Protein AF-A0A349B9M1-F1 (afdb_monomer_lite)

Radius of gyration: 18.36 Å; chains: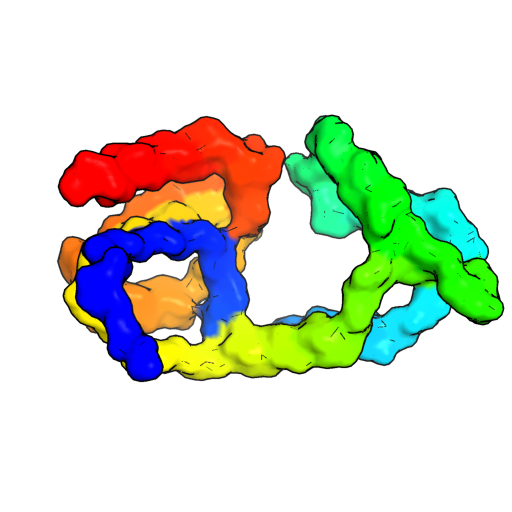 1; bounding box: 39×35×53 Å

Foldseek 3Di:
DDDCVVDQEAEAQLDLALDDLVVLVVVLVVLVVPPAAQDPVVVVVVVCVVCVLLSPFPCVVVQCVVQFDQDPVRGTDGNDDSVVSSVVSVGRNDDDDQDDAHQYEYEFEPPVAGSCDPVNVVVCCVRHPVSYHYHYQYQAHSVRCSRPVPSRVVVVVVRPPD

Secondary structure (DSSP, 8-state):
---GGG---EEEES---S--HHHHHHHHHHHHT---BSSHHHHHHHHHHH-TTTTT-TTHHHHHHHHEEE-TTS-EEESS-HHHHHHHHHHHTSPPP---SS-EEEEE--TTT----HHHHHHHHHHHGGGEEEEE-TT--SSHHHH-HHHHHHHHHHHHT-

Sequence (162 aa):
ALAPERVGRLVLLDPATLLDPADAETGALGYARDPGWATEDEARAEIATWFPNEGAQPDLAPEIDRNLVQDDDGRWRMGFSPVVVVAAYSEVCRPLPALPKRDVLLVQADPAETTVNPALRSALEQAFGSRLRREVVAGATHVLFRTELEGTARPMRPFLTV

pLDDT: mean 90.18, std 8.68, range [54.0, 98.25]

Structure (mmCIF, N/CA/C/O backbone):
data_AF-A0A349B9M1-F1
#
_entry.id   AF-A0A349B9M1-F1
#
loop_
_atom_site.group_PDB
_atom_site.id
_atom_site.type_symbol
_atom_site.label_atom_id
_atom_site.label_alt_id
_atom_site.label_comp_id
_atom_site.label_asym_id
_atom_site.label_entity_id
_atom_site.label_seq_id
_atom_site.pdbx_PDB_ins_code
_atom_site.Cartn_x
_atom_site.Cartn_y
_atom_site.Cartn_z
_atom_site.occupancy
_atom_site.B_iso_or_equiv
_atom_site.auth_seq_id
_atom_site.auth_comp_id
_atom_site.auth_asym_id
_atom_site.auth_atom_id
_atom_site.pdbx_PDB_m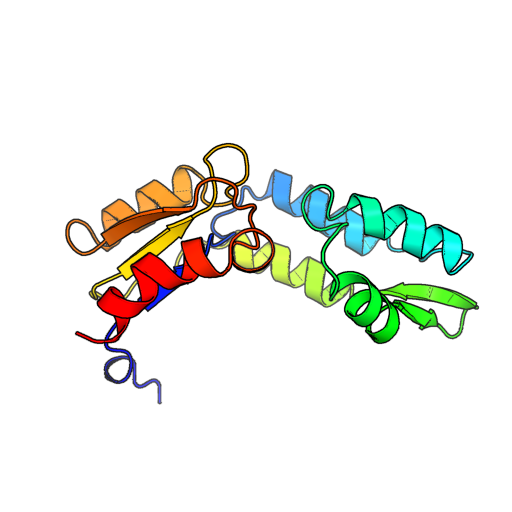odel_num
ATOM 1 N N . ALA A 1 1 ? -16.841 -22.700 4.908 1.00 54.00 1 ALA A N 1
ATOM 2 C CA . ALA A 1 1 ? -17.529 -21.717 5.772 1.00 54.00 1 ALA A CA 1
ATOM 3 C C . ALA A 1 1 ? -16.513 -20.679 6.230 1.00 54.00 1 ALA A C 1
ATOM 5 O O . ALA A 1 1 ? -15.370 -21.057 6.468 1.00 54.00 1 ALA A O 1
ATOM 6 N N . LEU A 1 2 ? -16.895 -19.403 6.314 1.00 81.19 2 LEU A N 1
ATOM 7 C CA . LEU A 1 2 ? -16.044 -18.363 6.904 1.00 81.19 2 LEU A CA 1
ATOM 8 C C . LEU A 1 2 ? -16.111 -18.471 8.439 1.00 81.19 2 LEU A C 1
ATOM 10 O O . LEU A 1 2 ? -17.188 -18.720 8.971 1.00 81.19 2 LEU A O 1
ATOM 14 N N . ALA A 1 3 ? -14.972 -18.306 9.119 1.00 84.88 3 ALA A N 1
ATOM 15 C CA . ALA A 1 3 ? -14.810 -18.442 10.576 1.00 84.88 3 ALA A CA 1
ATOM 16 C C . ALA A 1 3 ? -14.177 -17.163 11.179 1.00 84.88 3 ALA A C 1
ATOM 18 O O . ALA A 1 3 ? -13.018 -17.183 11.614 1.00 84.88 3 ALA A O 1
ATOM 19 N N . PRO A 1 4 ? -14.868 -16.005 11.101 1.00 80.12 4 PRO A N 1
ATOM 20 C CA . PRO A 1 4 ? -14.321 -14.696 11.474 1.00 80.12 4 PRO A CA 1
ATOM 21 C C . PRO A 1 4 ? -13.912 -14.578 12.949 1.00 80.12 4 PRO A C 1
ATOM 23 O O . PRO A 1 4 ? -13.091 -13.726 13.278 1.00 80.12 4 PRO A O 1
ATOM 26 N N . GLU A 1 5 ? -14.455 -15.425 13.821 1.00 84.50 5 GLU A N 1
ATOM 27 C CA . GLU A 1 5 ? -14.138 -15.522 15.248 1.00 84.50 5 GLU A CA 1
ATOM 28 C C . GLU A 1 5 ? -12.710 -16.005 15.529 1.00 84.50 5 GLU A C 1
ATOM 30 O O . GLU A 1 5 ? -12.198 -15.807 16.627 1.00 84.50 5 GLU A O 1
ATOM 35 N N . ARG A 1 6 ? -12.033 -16.594 14.534 1.00 87.94 6 ARG A N 1
ATOM 36 C CA . ARG A 1 6 ? -10.623 -17.001 14.648 1.00 87.94 6 ARG A CA 1
ATOM 37 C C . ARG A 1 6 ? -9.652 -15.821 14.599 1.00 87.94 6 ARG A C 1
ATOM 39 O O . ARG A 1 6 ? -8.480 -15.987 14.922 1.00 87.94 6 ARG A O 1
ATOM 46 N N . VAL A 1 7 ? -10.116 -14.644 14.178 1.00 88.44 7 VAL A N 1
ATOM 47 C CA . VAL A 1 7 ? -9.310 -13.422 14.108 1.00 88.44 7 VAL A CA 1
ATOM 48 C C . VAL A 1 7 ? -9.619 -12.560 15.327 1.00 88.44 7 VAL A C 1
ATOM 50 O O . VAL A 1 7 ? -10.629 -11.857 15.354 1.00 88.44 7 VAL A O 1
ATOM 53 N N . GLY A 1 8 ? -8.740 -12.607 16.330 1.00 86.94 8 GLY A N 1
ATOM 54 C CA . GLY A 1 8 ? -8.906 -11.835 17.565 1.00 86.94 8 GLY A CA 1
ATOM 55 C C . GLY A 1 8 ? -8.642 -10.336 17.395 1.00 86.94 8 GLY A C 1
ATOM 56 O O . GLY A 1 8 ? -9.316 -9.517 18.012 1.00 86.94 8 GLY A O 1
ATOM 57 N N . ARG A 1 9 ? -7.678 -9.968 16.541 1.00 90.88 9 ARG A N 1
ATOM 58 C CA . ARG A 1 9 ? -7.225 -8.584 16.337 1.00 90.88 9 ARG A CA 1
ATOM 59 C C . ARG A 1 9 ? -6.807 -8.357 14.890 1.00 90.88 9 ARG A C 1
ATOM 61 O O . ARG A 1 9 ? -6.429 -9.304 14.203 1.00 90.88 9 ARG A O 1
ATOM 68 N N . LEU A 1 10 ? -6.874 -7.109 14.435 1.00 92.69 10 LEU A N 1
ATOM 69 C CA . LEU A 1 10 ? -6.518 -6.726 13.070 1.00 92.69 10 LEU A CA 1
ATOM 70 C C . LEU A 1 10 ? -5.567 -5.530 13.079 1.00 92.69 10 LEU A C 1
ATOM 72 O O . LEU A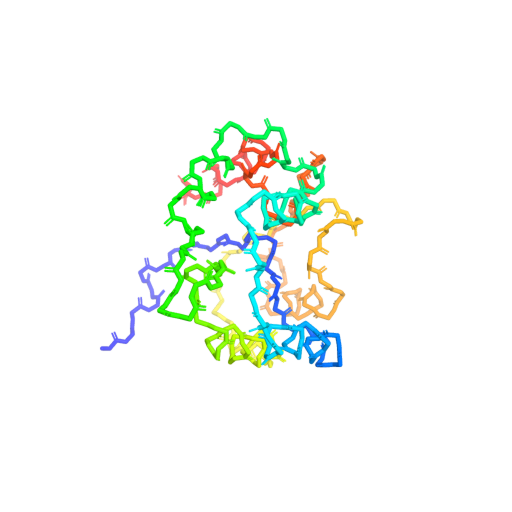 1 10 ? -5.834 -4.529 13.740 1.00 92.69 10 LEU A O 1
ATOM 76 N N . VAL A 1 11 ? -4.488 -5.632 12.310 1.00 96.12 11 VAL A N 1
ATOM 77 C CA . VAL A 1 11 ? -3.618 -4.500 11.990 1.00 96.12 11 VAL A CA 1
ATOM 78 C C . VAL A 1 11 ? -3.818 -4.155 10.520 1.00 96.12 11 VAL A C 1
ATOM 80 O O . VAL A 1 11 ? -3.763 -5.041 9.671 1.00 96.12 11 VAL A O 1
ATOM 83 N N . LEU A 1 12 ? -4.055 -2.881 10.231 1.00 95.94 12 LEU A N 1
ATOM 84 C CA . LEU A 1 12 ? -4.060 -2.319 8.887 1.00 95.94 12 LEU A CA 1
ATOM 85 C C . LEU A 1 12 ? -2.750 -1.553 8.695 1.00 95.94 12 LEU A C 1
ATOM 87 O O . LEU A 1 12 ? -2.453 -0.668 9.495 1.00 95.94 12 LEU A O 1
ATOM 91 N N . LEU A 1 13 ? -1.977 -1.912 7.671 1.00 97.06 13 LEU A N 1
ATOM 92 C CA . LEU A 1 13 ? -0.703 -1.275 7.338 1.00 97.06 13 LEU A CA 1
ATOM 93 C C . LEU A 1 13 ? -0.906 -0.397 6.112 1.00 97.06 13 LEU A C 1
ATOM 95 O O . LEU A 1 13 ? -1.093 -0.931 5.024 1.00 97.06 13 LEU A O 1
ATOM 99 N N . ASP A 1 14 ? -0.953 0.912 6.343 1.00 96.94 14 ASP A N 1
ATOM 100 C CA . ASP A 1 14 ? -1.152 1.974 5.355 1.00 96.94 14 ASP A CA 1
ATOM 101 C C . ASP A 1 14 ? -2.063 1.563 4.182 1.00 96.94 14 ASP A C 1
ATOM 103 O O . ASP A 1 14 ? -1.626 1.546 3.039 1.00 96.94 14 ASP A O 1
ATOM 107 N N . PRO A 1 15 ? -3.308 1.119 4.437 1.00 95.75 15 PRO A N 1
ATOM 108 C CA . PRO A 1 15 ? -4.134 0.516 3.398 1.00 95.75 15 PRO A CA 1
ATOM 109 C C . PRO A 1 15 ? -4.511 1.517 2.297 1.00 95.75 15 PRO A C 1
ATOM 111 O O . PRO A 1 15 ? -5.240 2.477 2.552 1.00 95.75 15 PRO A O 1
ATOM 114 N N . ALA A 1 16 ? -4.130 1.209 1.057 1.00 94.44 16 ALA A N 1
ATOM 115 C CA . ALA A 1 16 ? -4.565 1.917 -0.145 1.00 94.44 16 ALA A CA 1
ATOM 116 C C . ALA A 1 16 ? -5.931 1.385 -0.622 1.00 94.44 16 ALA A C 1
ATOM 118 O O . ALA A 1 16 ? -6.013 0.607 -1.566 1.00 94.44 16 ALA A O 1
ATOM 119 N N . THR A 1 17 ? -7.013 1.749 0.070 1.00 95.25 17 THR A N 1
ATOM 120 C CA . THR A 1 17 ? -8.400 1.382 -0.289 1.00 95.25 17 THR A CA 1
ATOM 121 C C . THR A 1 17 ? -9.318 2.597 -0.180 1.00 95.25 17 THR A C 1
ATOM 123 O O . THR A 1 17 ? -8.954 3.589 0.447 1.00 95.25 17 THR A O 1
ATOM 126 N N . LEU A 1 18 ? -10.523 2.521 -0.757 1.00 95.69 18 LEU A N 1
ATOM 127 C CA . LEU A 1 18 ? -11.388 3.688 -0.969 1.00 95.69 18 LEU A CA 1
ATOM 128 C C . LEU A 1 18 ? -10.653 4.799 -1.733 1.00 95.69 18 LEU A C 1
ATOM 130 O O . LEU A 1 18 ? -10.797 5.979 -1.411 1.00 95.69 18 LEU A O 1
ATOM 134 N N . LEU A 1 19 ? -9.819 4.421 -2.704 1.00 94.88 19 LEU A N 1
ATOM 135 C CA . LEU A 1 19 ? -9.133 5.388 -3.555 1.00 94.88 19 LEU A CA 1
ATOM 136 C C . LEU A 1 19 ? -10.138 6.110 -4.455 1.00 94.88 19 LEU A C 1
ATOM 138 O O . LEU A 1 19 ? -11.158 5.529 -4.839 1.00 94.88 19 LEU A O 1
ATOM 142 N N . ASP A 1 20 ? -9.832 7.360 -4.801 1.00 93.75 20 ASP A N 1
ATOM 143 C CA . ASP A 1 20 ? -10.618 8.094 -5.785 1.00 93.75 20 ASP A CA 1
ATOM 144 C C . ASP A 1 20 ? -10.577 7.349 -7.135 1.00 93.75 20 ASP A C 1
ATOM 146 O O . ASP A 1 20 ? -9.486 7.018 -7.615 1.00 93.75 20 ASP A O 1
ATOM 150 N N . PRO A 1 21 ? -11.734 7.033 -7.746 1.00 94.50 21 PRO A N 1
ATOM 151 C CA . PRO A 1 21 ? -11.761 6.283 -8.996 1.00 94.50 21 PRO A CA 1
ATOM 152 C C . PRO A 1 21 ? -11.029 6.958 -10.161 1.00 94.50 21 PRO A C 1
ATOM 154 O O . PRO A 1 21 ? -10.496 6.241 -11.004 1.00 94.50 21 PRO A O 1
ATOM 157 N N . ALA A 1 22 ? -10.980 8.293 -10.227 1.00 93.06 22 ALA A N 1
ATOM 158 C CA . ALA A 1 22 ? -10.292 9.002 -11.307 1.00 93.06 22 ALA A CA 1
ATOM 159 C C . ALA A 1 22 ? -8.763 8.928 -11.147 1.00 93.06 22 ALA A C 1
ATOM 161 O O . ALA A 1 22 ? -8.035 8.710 -12.123 1.00 93.06 22 ALA A O 1
ATOM 162 N N . ASP A 1 23 ? -8.272 9.024 -9.910 1.00 91.25 23 ASP A N 1
ATOM 163 C CA . ASP A 1 23 ? -6.850 8.820 -9.610 1.00 91.25 23 ASP A CA 1
ATOM 164 C C . ASP A 1 23 ? -6.435 7.364 -9.891 1.00 91.25 23 ASP A C 1
ATOM 166 O O . ASP A 1 23 ? -5.409 7.099 -10.524 1.00 91.25 23 ASP A O 1
ATOM 170 N N . ALA A 1 24 ? -7.270 6.403 -9.486 1.00 93.69 24 ALA A N 1
ATOM 171 C CA . ALA A 1 24 ? -7.044 4.982 -9.736 1.00 93.69 24 ALA A CA 1
ATOM 172 C C . ALA A 1 24 ? -7.087 4.618 -11.228 1.00 93.69 24 ALA A C 1
ATOM 174 O O . ALA A 1 24 ? -6.278 3.805 -11.679 1.00 93.69 24 ALA A O 1
ATOM 175 N N . GLU A 1 25 ? -7.985 5.225 -12.010 1.00 95.12 25 GLU A N 1
ATOM 176 C CA . GLU A 1 25 ? -8.040 5.048 -13.465 1.00 95.12 25 GLU A CA 1
ATOM 177 C C . GLU A 1 25 ? -6.729 5.485 -14.122 1.00 95.12 25 GLU A C 1
ATOM 179 O O . GLU A 1 25 ? -6.197 4.769 -14.972 1.00 95.12 25 GLU A O 1
ATOM 184 N N . THR A 1 26 ? -6.166 6.617 -13.691 1.00 92.19 26 THR A N 1
ATOM 185 C CA . THR A 1 26 ? -4.882 7.109 -14.208 1.00 92.19 26 THR A CA 1
ATOM 186 C C . THR A 1 26 ? -3.768 6.081 -13.992 1.00 92.19 26 THR A C 1
ATOM 188 O O . THR A 1 26 ? -3.031 5.768 -14.931 1.00 92.19 26 THR A O 1
ATOM 191 N N . GLY A 1 27 ? -3.686 5.497 -12.791 1.00 89.31 27 GLY A N 1
ATOM 192 C CA . GLY A 1 27 ? -2.745 4.416 -12.487 1.00 89.31 27 GLY A CA 1
ATOM 193 C C . GLY A 1 27 ? -2.991 3.168 -13.340 1.00 89.31 27 GLY A C 1
ATOM 194 O O . GLY A 1 27 ? -2.076 2.674 -14.000 1.00 89.31 27 GLY A O 1
ATOM 195 N N . ALA A 1 28 ? -4.239 2.698 -13.403 1.00 93.44 28 ALA A N 1
ATOM 196 C CA . ALA A 1 28 ? -4.621 1.516 -14.172 1.00 93.44 28 ALA A CA 1
ATOM 197 C C . ALA A 1 28 ? -4.281 1.649 -15.667 1.00 93.44 28 ALA A C 1
ATOM 199 O O . ALA A 1 28 ? -3.710 0.733 -16.259 1.00 93.44 28 ALA A O 1
ATOM 200 N N . LEU A 1 29 ? -4.586 2.795 -16.280 1.00 92.19 29 LEU A N 1
ATOM 201 C CA . LEU A 1 29 ? -4.292 3.052 -17.691 1.00 92.19 29 LEU A CA 1
ATOM 202 C C . LEU A 1 29 ? -2.790 3.147 -17.978 1.00 92.19 29 LEU A C 1
ATOM 204 O O . LEU A 1 29 ? -2.378 2.834 -19.096 1.00 92.19 29 LEU A O 1
ATOM 208 N N . GLY A 1 30 ? -1.977 3.544 -16.994 1.00 88.31 30 GLY A N 1
ATOM 209 C CA . GLY A 1 30 ? -0.519 3.478 -17.084 1.00 88.31 30 GLY A CA 1
ATOM 210 C C . GLY A 1 30 ? -0.041 2.046 -17.321 1.00 88.31 30 GLY A C 1
ATOM 211 O O . GLY A 1 30 ? 0.625 1.776 -18.318 1.00 88.31 30 GLY A O 1
ATOM 212 N N . TYR A 1 31 ? -0.484 1.111 -16.476 1.00 88.12 31 TYR A N 1
ATOM 213 C CA . TYR A 1 31 ? -0.153 -0.311 -16.618 1.00 88.12 31 TYR A CA 1
ATOM 214 C C . TYR A 1 31 ? -0.802 -0.960 -17.848 1.00 88.12 31 TYR A C 1
ATOM 216 O O . TYR A 1 31 ? -0.208 -1.834 -18.466 1.00 88.12 31 TYR A O 1
ATOM 224 N N . ALA A 1 32 ? -1.998 -0.531 -18.260 1.00 88.38 32 ALA A N 1
ATOM 225 C CA . ALA A 1 32 ? -2.679 -1.106 -19.424 1.00 88.38 32 ALA A CA 1
ATOM 226 C C . ALA A 1 32 ? -1.942 -0.867 -20.756 1.00 88.38 32 ALA A C 1
ATOM 228 O O . ALA A 1 32 ? -2.131 -1.627 -21.704 1.00 88.38 32 ALA A O 1
ATOM 229 N N . ARG A 1 33 ? -1.135 0.198 -20.851 1.00 83.94 33 ARG A N 1
ATOM 230 C CA . ARG A 1 33 ? -0.374 0.535 -22.065 1.00 83.94 33 ARG A CA 1
ATOM 231 C C . ARG A 1 33 ? 0.906 -0.290 -22.232 1.00 83.94 33 ARG A C 1
ATOM 233 O O . ARG A 1 33 ? 1.428 -0.291 -23.343 1.00 83.94 33 ARG A O 1
ATOM 240 N N . ASP A 1 34 ? 1.393 -0.917 -21.156 1.00 76.06 34 ASP A N 1
ATOM 241 C CA . ASP A 1 34 ? 2.761 -1.420 -20.937 1.00 76.06 34 ASP A CA 1
ATOM 242 C C . ASP A 1 34 ? 3.474 -1.963 -22.198 1.00 76.06 34 ASP A C 1
ATOM 244 O O . ASP A 1 34 ? 3.325 -3.135 -22.564 1.00 76.06 34 ASP A O 1
ATOM 248 N N . PRO A 1 35 ? 4.280 -1.124 -22.878 1.00 78.50 35 PRO A N 1
ATOM 249 C CA . PRO A 1 35 ? 5.025 -1.549 -24.052 1.00 78.50 35 PRO A CA 1
ATOM 250 C C . PRO A 1 35 ? 6.308 -2.322 -23.697 1.00 78.50 35 PRO A C 1
ATOM 252 O O . PRO A 1 35 ? 6.989 -2.779 -24.624 1.00 78.50 35 PRO A O 1
ATOM 255 N N . GLY A 1 36 ? 6.657 -2.444 -22.409 1.00 91.06 36 GLY A N 1
ATOM 256 C CA . GLY A 1 36 ? 7.966 -2.879 -21.929 1.00 91.06 36 GLY A CA 1
ATOM 257 C C . GLY A 1 36 ? 9.116 -1.940 -22.319 1.00 91.06 36 GLY A C 1
ATOM 258 O O . GLY A 1 36 ? 8.970 -1.042 -23.159 1.00 91.06 36 GLY A O 1
ATOM 259 N N . TRP A 1 37 ? 10.288 -2.192 -21.743 1.00 95.75 37 TRP A N 1
ATOM 260 C CA . TRP A 1 37 ? 11.533 -1.476 -22.038 1.00 95.75 37 TRP A CA 1
ATOM 261 C C . TRP A 1 37 ? 12.344 -2.165 -23.135 1.00 95.75 37 TRP A C 1
ATOM 263 O O . TRP A 1 37 ? 12.227 -3.375 -23.358 1.00 95.75 37 TRP A O 1
ATOM 273 N N . ALA A 1 38 ? 13.175 -1.399 -23.846 1.00 96.50 38 ALA A N 1
ATOM 274 C CA . ALA A 1 38 ? 14.027 -1.946 -24.899 1.00 96.50 38 ALA A CA 1
ATOM 275 C C . ALA A 1 38 ? 15.265 -2.652 -24.333 1.00 96.50 38 ALA A C 1
ATOM 277 O O . ALA A 1 38 ? 15.740 -3.623 -24.923 1.00 96.50 38 ALA A O 1
ATOM 278 N N . THR A 1 39 ? 15.785 -2.177 -23.200 1.00 96.31 39 THR A N 1
ATOM 279 C CA . THR A 1 39 ? 16.955 -2.755 -22.534 1.00 96.31 39 THR A CA 1
ATOM 280 C C . THR A 1 39 ? 16.718 -2.929 -21.039 1.00 96.31 39 THR A C 1
ATOM 282 O O . THR A 1 39 ? 15.888 -2.252 -20.434 1.00 96.31 39 THR A O 1
ATOM 285 N N . GLU A 1 40 ? 17.483 -3.836 -20.437 1.00 95.50 40 GLU A N 1
ATOM 286 C CA . GLU A 1 40 ? 17.465 -4.061 -18.993 1.00 95.50 40 GLU A CA 1
ATOM 287 C C . GLU A 1 40 ? 17.906 -2.810 -18.222 1.00 95.50 40 GLU A C 1
ATOM 289 O O . GLU A 1 40 ? 17.292 -2.446 -17.223 1.00 95.50 40 GLU A O 1
ATOM 294 N N . ASP A 1 41 ? 18.936 -2.116 -18.715 1.00 94.69 41 ASP A N 1
ATOM 295 C CA . ASP A 1 41 ? 19.454 -0.891 -18.099 1.00 94.69 41 ASP A CA 1
ATOM 296 C C . ASP A 1 41 ? 18.403 0.228 -18.071 1.00 94.69 41 ASP A C 1
ATOM 298 O O . ASP A 1 41 ? 18.288 0.937 -17.072 1.00 94.69 41 ASP A O 1
ATOM 302 N N . GLU A 1 42 ? 17.617 0.371 -19.146 1.00 94.81 42 GLU A N 1
ATOM 303 C CA . GLU A 1 42 ? 16.506 1.327 -19.219 1.00 94.81 42 GLU A CA 1
ATOM 304 C C . GLU A 1 42 ? 15.442 0.998 -18.166 1.00 94.81 42 GLU A C 1
ATOM 306 O O . GLU A 1 42 ? 15.066 1.869 -17.379 1.00 94.81 42 GLU A O 1
ATOM 311 N N . ALA A 1 43 ? 15.030 -0.273 -18.092 1.00 93.12 43 ALA A N 1
ATOM 312 C CA . ALA A 1 43 ? 14.069 -0.737 -17.098 1.00 93.12 43 ALA A CA 1
ATOM 313 C C . ALA A 1 43 ? 14.559 -0.474 -15.670 1.00 93.12 43 ALA A C 1
ATOM 315 O O . ALA A 1 43 ? 13.838 0.091 -14.851 1.00 93.12 43 ALA A O 1
ATOM 316 N N . ARG A 1 44 ? 15.808 -0.837 -15.361 1.00 90.50 44 ARG A N 1
ATOM 317 C CA . ARG A 1 44 ? 16.398 -0.649 -14.028 1.00 90.50 44 ARG A CA 1
ATOM 318 C C . ARG A 1 44 ? 16.497 0.822 -13.643 1.00 90.50 44 ARG A C 1
ATOM 320 O O . ARG A 1 44 ? 16.213 1.160 -12.495 1.00 90.50 44 ARG A O 1
ATOM 327 N N . ALA A 1 45 ? 16.881 1.686 -14.582 1.00 88.38 45 ALA A N 1
ATOM 328 C CA . ALA A 1 45 ? 16.948 3.122 -14.345 1.00 88.38 45 ALA A CA 1
ATOM 329 C C . ALA A 1 45 ? 15.564 3.704 -14.023 1.00 88.38 45 ALA A C 1
ATOM 331 O O . ALA A 1 45 ? 15.448 4.493 -13.087 1.00 88.38 45 ALA A O 1
ATOM 332 N N . GLU A 1 46 ? 14.517 3.291 -14.745 1.00 88.62 46 GLU A N 1
ATOM 333 C CA . GLU A 1 46 ? 13.149 3.742 -14.480 1.00 88.62 46 GLU A CA 1
ATOM 334 C C . GLU A 1 46 ? 12.597 3.182 -13.162 1.00 88.62 46 GLU A C 1
ATOM 336 O O . GLU A 1 46 ? 12.108 3.953 -12.336 1.00 88.62 46 GLU A O 1
ATOM 341 N N . ILE A 1 47 ? 12.731 1.877 -12.910 1.00 86.62 47 ILE A N 1
ATOM 342 C CA . ILE A 1 47 ? 12.225 1.230 -11.687 1.00 86.62 47 ILE A CA 1
ATOM 343 C C . ILE A 1 47 ? 12.872 1.836 -10.436 1.00 86.62 47 ILE A C 1
ATOM 345 O O . ILE A 1 47 ? 12.200 2.027 -9.423 1.00 86.62 47 ILE A O 1
ATOM 349 N N . ALA A 1 48 ? 14.154 2.213 -10.497 1.00 80.69 48 ALA A N 1
ATOM 350 C CA . ALA A 1 48 ? 14.819 2.899 -9.390 1.00 80.69 48 ALA A CA 1
ATOM 351 C C . ALA A 1 48 ? 14.120 4.216 -8.988 1.00 80.69 48 ALA A C 1
ATOM 353 O O . ALA A 1 48 ? 14.218 4.631 -7.834 1.00 80.69 48 ALA A O 1
ATOM 354 N N . THR A 1 49 ? 13.385 4.860 -9.903 1.00 81.44 49 THR A N 1
ATOM 355 C CA . THR A 1 49 ? 12.613 6.081 -9.610 1.00 81.44 49 THR A CA 1
ATOM 356 C C . THR A 1 49 ? 11.270 5.814 -8.940 1.00 81.44 49 THR A C 1
ATOM 358 O O . THR A 1 49 ? 10.741 6.715 -8.293 1.00 81.44 49 THR A O 1
ATOM 361 N N . TRP A 1 50 ? 10.720 4.599 -9.052 1.00 78.62 50 TRP A N 1
ATOM 362 C CA . TRP A 1 50 ? 9.441 4.234 -8.427 1.00 78.62 50 TRP A CA 1
ATOM 363 C C . TRP A 1 50 ? 9.541 4.192 -6.902 1.00 78.62 50 TRP A C 1
ATOM 365 O O . TRP A 1 50 ? 8.546 4.359 -6.201 1.00 78.62 50 TRP A O 1
ATOM 375 N N . PHE A 1 51 ? 10.760 4.014 -6.396 1.00 71.31 51 PHE A N 1
ATOM 376 C CA . PHE A 1 51 ? 11.062 3.870 -4.983 1.00 71.31 51 PHE A CA 1
ATOM 377 C C . PHE A 1 51 ? 12.041 4.959 -4.522 1.00 71.31 51 PHE A C 1
ATOM 379 O O . PHE A 1 51 ? 13.129 4.641 -4.043 1.00 71.31 51 PHE A O 1
ATOM 386 N N . PRO A 1 52 ? 11.707 6.257 -4.637 1.00 59.25 52 PRO A N 1
ATOM 387 C CA . PRO A 1 52 ? 12.674 7.337 -4.419 1.00 59.25 52 PRO A CA 1
ATOM 388 C C . PRO A 1 52 ? 13.252 7.343 -2.993 1.00 59.25 52 PRO A C 1
ATOM 390 O O . PRO A 1 52 ? 14.399 7.733 -2.791 1.00 59.25 52 PRO A O 1
ATOM 393 N N . ASN A 1 53 ? 12.484 6.837 -2.022 1.00 63.12 53 ASN A N 1
ATOM 394 C CA . ASN A 1 53 ? 12.875 6.712 -0.617 1.00 63.12 53 ASN A CA 1
ATOM 395 C C . ASN A 1 53 ? 13.277 5.272 -0.219 1.00 63.12 53 ASN A C 1
ATOM 397 O O . ASN A 1 53 ? 13.754 5.059 0.893 1.00 63.12 53 ASN A O 1
ATOM 401 N N . GLU A 1 54 ? 13.112 4.286 -1.113 1.00 60.88 54 GLU A N 1
ATOM 402 C CA . GLU A 1 54 ? 13.489 2.874 -0.891 1.00 60.88 54 GLU A CA 1
ATOM 403 C C . GLU A 1 54 ? 14.659 2.421 -1.789 1.00 60.88 54 GLU A C 1
ATOM 405 O O . GLU A 1 54 ? 15.183 1.326 -1.616 1.00 60.88 54 GLU A O 1
ATOM 410 N N . GLY A 1 55 ? 15.131 3.267 -2.710 1.00 54.06 55 GLY A N 1
ATOM 411 C CA . GLY A 1 55 ? 16.176 2.951 -3.694 1.00 54.06 55 GLY A CA 1
ATOM 412 C C . GLY A 1 55 ? 17.555 2.616 -3.110 1.00 54.06 55 GLY A C 1
ATOM 413 O O . GLY A 1 55 ? 18.425 2.131 -3.828 1.00 54.06 55 GLY A O 1
ATOM 414 N N . ALA A 1 56 ? 17.759 2.848 -1.810 1.00 56.72 56 ALA A N 1
ATOM 415 C CA . ALA A 1 56 ? 18.959 2.450 -1.073 1.00 56.72 56 ALA A CA 1
ATOM 416 C C . ALA A 1 56 ? 18.806 1.106 -0.332 1.00 56.72 56 ALA A C 1
ATOM 418 O O . ALA A 1 56 ? 19.744 0.675 0.344 1.00 56.72 56 ALA A O 1
ATOM 419 N N . GLN A 1 57 ? 17.641 0.455 -0.417 1.00 65.69 57 GLN A N 1
ATOM 420 C CA . GLN A 1 57 ? 17.391 -0.791 0.296 1.00 65.69 57 GLN A CA 1
ATOM 421 C C . GLN A 1 57 ? 18.117 -1.966 -0.381 1.00 65.69 57 GLN A C 1
ATOM 423 O O . GLN A 1 57 ? 18.038 -2.135 -1.602 1.00 65.69 57 GLN A O 1
ATOM 428 N N . PRO A 1 58 ? 18.832 -2.805 0.391 1.00 67.81 58 PRO A N 1
ATOM 429 C CA . PRO A 1 58 ? 19.667 -3.873 -0.158 1.00 67.81 58 PRO A CA 1
ATOM 430 C C . PRO A 1 58 ? 18.866 -5.006 -0.820 1.00 67.81 58 PRO A C 1
ATOM 432 O O . PRO A 1 58 ? 19.449 -5.838 -1.512 1.00 67.81 58 PRO A O 1
ATOM 435 N N . ASP A 1 59 ? 17.551 -5.069 -0.607 1.00 77.62 59 ASP A N 1
ATOM 436 C CA . ASP A 1 59 ? 16.651 -6.081 -1.162 1.00 77.62 59 ASP A CA 1
ATOM 437 C C . ASP A 1 59 ? 16.002 -5.669 -2.495 1.00 77.62 59 ASP A C 1
ATOM 439 O O . ASP A 1 59 ? 15.515 -6.550 -3.205 1.00 77.62 59 ASP A O 1
ATOM 443 N N . LEU A 1 60 ? 16.055 -4.385 -2.880 1.00 79.31 60 LEU A N 1
ATOM 444 C CA . LEU A 1 60 ? 15.453 -3.900 -4.126 1.00 79.31 60 LEU A CA 1
ATOM 445 C C . LEU A 1 60 ? 16.119 -4.515 -5.362 1.00 79.31 60 LEU A C 1
ATOM 447 O O . LEU A 1 60 ? 15.428 -4.983 -6.260 1.00 79.31 60 LEU A O 1
ATOM 451 N N . ALA A 1 61 ? 17.453 -4.567 -5.411 1.00 83.75 61 ALA A N 1
ATOM 452 C CA . ALA A 1 61 ? 18.151 -5.194 -6.536 1.00 83.75 61 ALA A CA 1
ATOM 453 C C . ALA A 1 61 ? 17.783 -6.688 -6.686 1.00 83.75 61 ALA A C 1
ATOM 455 O O . ALA A 1 61 ? 17.334 -7.064 -7.766 1.00 83.75 61 ALA A O 1
ATOM 456 N N . PRO A 1 62 ? 17.835 -7.524 -5.627 1.00 87.50 62 PRO A N 1
ATOM 457 C CA . PRO A 1 62 ? 17.311 -8.890 -5.680 1.00 87.50 62 PRO A CA 1
ATOM 458 C C . PRO A 1 62 ? 15.835 -9.011 -6.083 1.00 87.50 62 PRO A C 1
ATOM 460 O O . PRO A 1 62 ? 15.451 -10.011 -6.686 1.00 87.50 62 PRO A O 1
ATOM 463 N N . GLU A 1 63 ? 14.984 -8.052 -5.717 1.00 86.12 63 GLU A N 1
ATOM 464 C CA . GLU A 1 63 ? 13.581 -8.024 -6.136 1.00 86.12 63 GLU A CA 1
ATOM 465 C C . GLU A 1 63 ? 13.453 -7.738 -7.635 1.00 86.12 63 GLU A C 1
ATOM 467 O O . GLU A 1 63 ? 12.736 -8.461 -8.328 1.00 86.12 63 GLU A O 1
ATOM 472 N N . ILE A 1 64 ? 14.181 -6.745 -8.149 1.00 89.12 64 ILE A N 1
ATOM 473 C CA . ILE A 1 64 ? 14.220 -6.428 -9.580 1.00 89.12 64 ILE A CA 1
ATOM 474 C C . ILE A 1 64 ? 14.785 -7.618 -10.356 1.00 89.12 64 ILE A C 1
ATOM 476 O O . ILE A 1 64 ? 14.156 -8.051 -11.307 1.00 89.12 64 ILE A O 1
ATOM 480 N N . ASP A 1 65 ? 15.889 -8.223 -9.919 1.00 91.00 65 ASP A N 1
ATOM 481 C CA . ASP A 1 65 ? 16.501 -9.379 -10.594 1.00 91.00 65 ASP A CA 1
ATOM 482 C C . ASP A 1 65 ? 15.545 -10.575 -10.713 1.00 91.00 65 ASP A C 1
ATOM 484 O O . ASP A 1 65 ? 15.622 -11.353 -11.661 1.00 91.00 65 ASP A O 1
ATOM 488 N N . ARG A 1 66 ? 14.647 -10.751 -9.735 1.00 91.19 66 ARG A N 1
ATOM 489 C CA . ARG A 1 66 ? 13.654 -11.836 -9.741 1.00 91.19 66 ARG A CA 1
ATOM 490 C C . ARG A 1 66 ? 12.442 -11.536 -10.607 1.00 91.19 66 ARG A C 1
ATOM 492 O O . ARG A 1 66 ? 11.822 -12.474 -11.099 1.00 91.19 66 ARG A O 1
ATOM 499 N N . ASN A 1 67 ? 12.057 -10.268 -10.705 1.00 92.31 67 ASN A N 1
ATOM 500 C CA . ASN A 1 67 ? 10.799 -9.871 -11.324 1.00 92.31 67 ASN A CA 1
ATOM 501 C C . ASN A 1 67 ? 10.990 -9.254 -12.709 1.00 92.31 67 ASN A C 1
ATOM 503 O O . ASN A 1 67 ? 10.053 -9.276 -13.490 1.00 92.31 67 ASN A O 1
ATOM 507 N N . LEU A 1 68 ? 12.155 -8.716 -13.046 1.00 95.25 68 LEU A N 1
ATOM 508 C CA . LEU A 1 68 ? 12.424 -8.151 -14.359 1.00 95.25 68 LEU A CA 1
ATOM 509 C C . LEU A 1 68 ? 12.782 -9.282 -15.324 1.00 95.25 68 LEU A C 1
ATOM 511 O O . LEU A 1 68 ? 13.813 -9.937 -15.186 1.00 95.25 68 LEU A O 1
ATOM 515 N N . VAL A 1 69 ? 11.908 -9.523 -16.294 1.00 95.25 69 VAL A N 1
ATOM 516 C CA . VAL A 1 69 ? 12.025 -10.630 -17.244 1.00 95.25 69 VAL A CA 1
ATOM 517 C C . VAL A 1 69 ? 12.053 -10.099 -18.668 1.00 95.25 69 VAL A C 1
ATOM 519 O O . VAL A 1 69 ? 11.390 -9.112 -18.988 1.00 95.25 69 VAL A O 1
ATOM 522 N N . GLN A 1 70 ? 12.820 -10.760 -19.531 1.00 96.31 70 GLN A N 1
ATOM 523 C CA . GLN A 1 70 ? 12.721 -10.550 -20.968 1.00 96.31 70 GLN A CA 1
ATOM 524 C C . GLN A 1 70 ? 11.631 -11.469 -21.525 1.00 96.31 70 GLN A C 1
ATOM 526 O O . GLN A 1 70 ? 11.636 -12.671 -21.261 1.00 96.31 70 GLN A O 1
ATOM 531 N N . ASP A 1 71 ? 10.698 -10.889 -22.266 1.00 92.19 71 ASP A N 1
ATOM 532 C CA . ASP A 1 71 ? 9.571 -11.587 -22.880 1.00 92.19 71 ASP A CA 1
ATOM 533 C C . ASP A 1 71 ? 9.924 -12.096 -24.294 1.00 92.19 71 ASP A C 1
ATOM 535 O O . ASP A 1 71 ? 10.982 -11.771 -24.843 1.00 92.19 71 ASP A O 1
ATOM 539 N N . ASP A 1 72 ? 9.025 -12.861 -24.916 1.00 93.56 72 ASP A N 1
ATOM 540 C CA . ASP A 1 72 ? 9.238 -13.493 -26.231 1.00 93.56 72 ASP A CA 1
ATOM 541 C C . ASP A 1 72 ? 9.452 -12.476 -27.374 1.00 93.56 72 ASP A C 1
ATOM 543 O O . ASP A 1 72 ? 10.067 -12.793 -28.395 1.00 93.56 72 ASP A O 1
ATOM 547 N N . ASP A 1 73 ? 8.967 -11.239 -27.215 1.00 93.69 73 ASP A N 1
ATOM 548 C CA . ASP A 1 73 ? 9.173 -10.130 -28.159 1.00 93.69 73 ASP A CA 1
ATOM 549 C C . ASP A 1 73 ? 10.495 -9.367 -27.933 1.00 93.69 73 ASP A C 1
ATOM 551 O O . ASP A 1 73 ? 10.762 -8.358 -28.592 1.00 93.69 73 ASP A O 1
ATOM 555 N N . GLY A 1 74 ? 11.331 -9.849 -27.008 1.00 95.00 74 GLY A N 1
ATOM 556 C CA . GLY A 1 74 ? 12.628 -9.279 -26.662 1.00 95.00 74 GLY A CA 1
ATOM 557 C C . GLY A 1 74 ? 12.559 -8.043 -25.763 1.00 95.00 74 GLY A C 1
ATOM 558 O O . GLY A 1 74 ? 13.615 -7.493 -25.436 1.00 95.00 74 GLY A O 1
ATOM 559 N N . ARG A 1 75 ? 11.363 -7.600 -25.356 1.00 96.19 75 ARG A N 1
ATOM 560 C CA . ARG A 1 75 ? 11.171 -6.460 -24.450 1.00 96.19 75 ARG A CA 1
ATOM 561 C C . ARG A 1 75 ? 11.321 -6.908 -23.002 1.00 96.19 75 ARG A C 1
ATOM 563 O O . ARG A 1 75 ? 10.977 -8.032 -22.645 1.00 96.19 75 ARG A O 1
ATOM 570 N N . TRP A 1 76 ? 11.809 -6.006 -22.164 1.00 96.69 76 TRP A N 1
ATOM 571 C CA . TRP A 1 76 ? 11.900 -6.223 -20.725 1.00 96.69 76 TRP A CA 1
ATOM 572 C C . TRP A 1 76 ? 10.611 -5.769 -20.049 1.00 96.69 76 TRP A C 1
ATOM 574 O O . TRP A 1 76 ? 10.109 -4.686 -20.353 1.00 96.69 76 TRP A O 1
ATOM 584 N N . ARG A 1 77 ? 10.067 -6.589 -19.149 1.00 94.06 77 ARG A N 1
ATOM 585 C CA . ARG A 1 77 ? 8.827 -6.320 -18.407 1.00 94.06 77 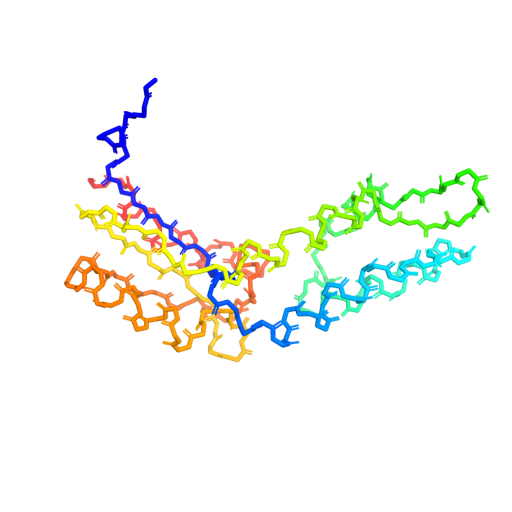ARG A CA 1
ATOM 586 C C . ARG A 1 77 ? 8.952 -6.780 -16.963 1.00 94.06 77 ARG A C 1
ATOM 588 O O . ARG A 1 77 ? 9.691 -7.711 -16.653 1.00 94.06 77 ARG A O 1
ATOM 595 N N . MET A 1 78 ? 8.191 -6.144 -16.080 1.00 92.19 78 MET A N 1
ATOM 596 C CA . MET A 1 78 ? 8.003 -6.665 -14.731 1.00 92.19 78 MET A CA 1
ATOM 597 C C . MET A 1 78 ? 7.114 -7.910 -14.783 1.00 92.19 78 MET A C 1
ATOM 599 O O . MET A 1 78 ? 6.100 -7.935 -15.472 1.00 92.19 78 MET A O 1
ATOM 603 N N . GLY A 1 79 ? 7.467 -8.935 -14.015 1.00 90.88 79 GLY A N 1
ATOM 604 C CA . GLY A 1 79 ? 6.859 -10.266 -13.988 1.00 90.88 79 GLY A CA 1
ATOM 605 C C . GLY A 1 79 ? 5.499 -10.324 -13.293 1.00 90.88 79 GLY A C 1
ATOM 606 O O . GLY A 1 79 ? 5.150 -11.339 -12.694 1.00 90.88 79 GLY A O 1
ATOM 607 N N . PHE A 1 80 ? 4.730 -9.238 -13.346 1.00 89.25 80 PHE A N 1
ATOM 608 C CA . PHE A 1 80 ? 3.325 -9.212 -12.962 1.00 89.25 80 PHE A CA 1
ATOM 609 C C . PHE A 1 80 ? 2.445 -9.147 -14.213 1.00 89.25 80 PHE A C 1
ATOM 611 O O . PHE A 1 80 ? 2.890 -8.826 -15.308 1.00 89.25 80 PHE A O 1
ATOM 618 N N . SER A 1 81 ? 1.156 -9.436 -14.054 1.00 90.19 81 SER A N 1
ATOM 619 C CA . SER A 1 81 ? 0.190 -9.320 -15.145 1.00 90.19 81 SER A CA 1
ATOM 620 C C . SER A 1 81 ? -0.462 -7.929 -15.140 1.00 90.19 81 SER A C 1
ATOM 622 O O . SER A 1 81 ? -1.173 -7.619 -14.178 1.00 90.19 81 SER A O 1
ATOM 624 N N . PRO A 1 82 ? -0.303 -7.097 -16.190 1.00 90.62 82 PRO A N 1
ATOM 625 C CA . PRO A 1 82 ? -0.910 -5.764 -16.226 1.00 90.62 82 PRO A CA 1
ATOM 626 C C . PRO A 1 82 ? -2.435 -5.789 -16.087 1.00 90.62 82 PRO A C 1
ATOM 628 O O . PRO A 1 82 ? -3.016 -4.941 -15.415 1.00 90.62 82 PRO A O 1
ATOM 631 N N . VAL A 1 83 ? -3.100 -6.812 -16.638 1.00 92.62 83 VAL A N 1
ATOM 632 C CA . VAL A 1 83 ? -4.557 -6.976 -16.494 1.00 92.62 83 VAL A CA 1
ATOM 633 C C . VAL A 1 83 ? -4.977 -7.252 -15.049 1.00 92.62 83 VAL A C 1
ATOM 635 O O . VAL A 1 83 ? -6.044 -6.806 -14.631 1.00 92.62 83 VAL A O 1
ATOM 638 N N . VAL A 1 84 ? -4.136 -7.935 -14.264 1.00 94.50 84 VAL A N 1
ATOM 639 C CA . VAL A 1 84 ? -4.378 -8.137 -12.827 1.00 94.50 84 VAL A CA 1
ATOM 640 C C . VAL A 1 84 ? -4.217 -6.820 -12.075 1.00 94.50 84 VAL A C 1
ATOM 642 O O . VAL A 1 84 ? -5.044 -6.522 -11.219 1.00 94.50 84 VAL A O 1
ATOM 645 N N . VAL A 1 85 ? -3.215 -6.005 -12.421 1.00 93.00 85 VAL A N 1
ATOM 646 C CA . VAL A 1 85 ? -3.023 -4.675 -11.819 1.00 93.00 85 VAL A CA 1
ATOM 647 C C . VAL A 1 85 ? -4.215 -3.761 -12.118 1.00 93.00 85 VAL A C 1
ATOM 649 O O . VAL A 1 85 ? -4.777 -3.166 -11.202 1.00 93.00 85 VAL A O 1
ATOM 652 N N . VAL A 1 86 ? -4.674 -3.714 -13.371 1.00 94.69 86 VAL A N 1
ATOM 653 C CA . VAL A 1 86 ? -5.877 -2.960 -13.771 1.00 94.69 86 VAL A CA 1
ATOM 654 C C . VAL A 1 86 ? -7.107 -3.416 -12.981 1.00 94.69 86 VAL A C 1
ATOM 656 O O . VAL A 1 86 ? -7.853 -2.589 -12.458 1.00 94.69 86 VAL A O 1
ATOM 659 N N . ALA A 1 87 ? -7.315 -4.729 -12.846 1.00 96.12 87 ALA A N 1
ATOM 660 C CA . ALA A 1 87 ? -8.417 -5.257 -12.048 1.00 96.12 87 ALA A CA 1
ATOM 661 C C . ALA A 1 87 ? -8.282 -4.877 -10.562 1.00 96.12 87 ALA A C 1
ATOM 663 O O . ALA A 1 87 ? -9.272 -4.490 -9.941 1.00 96.12 87 ALA A O 1
ATOM 664 N N . ALA A 1 88 ? -7.069 -4.924 -10.003 1.00 95.00 88 ALA A N 1
ATOM 665 C CA . ALA A 1 88 ? -6.801 -4.556 -8.616 1.00 95.00 88 ALA A CA 1
ATOM 666 C C . ALA A 1 88 ? -7.149 -3.089 -8.325 1.00 95.00 88 ALA A C 1
ATOM 668 O O . ALA A 1 88 ? -7.763 -2.820 -7.292 1.00 95.00 88 ALA A O 1
ATOM 669 N N . TYR A 1 89 ? -6.867 -2.163 -9.252 1.00 95.50 89 TYR A N 1
ATOM 670 C CA . TYR A 1 89 ? -7.292 -0.761 -9.129 1.00 95.50 89 TYR A CA 1
ATOM 671 C C . TYR A 1 89 ? -8.813 -0.623 -8.952 1.00 95.50 89 TYR A C 1
ATOM 673 O O . TYR A 1 89 ? -9.275 0.176 -8.141 1.00 95.50 89 TYR A O 1
ATOM 681 N N . SER A 1 90 ? -9.608 -1.453 -9.636 1.00 93.81 90 SER A N 1
ATOM 682 C CA . SER A 1 90 ? -11.065 -1.440 -9.452 1.00 93.81 90 SER A CA 1
ATOM 683 C C . SER A 1 90 ? -11.500 -1.935 -8.066 1.00 93.81 90 SER A C 1
ATOM 685 O O . SER A 1 90 ? -12.493 -1.444 -7.530 1.00 93.81 90 SER A O 1
ATOM 687 N N . GLU A 1 91 ? -10.765 -2.878 -7.466 1.00 95.56 91 GLU A N 1
ATOM 688 C CA . GLU A 1 91 ? -11.067 -3.423 -6.138 1.00 95.56 91 GLU A CA 1
ATOM 689 C C . GLU A 1 91 ? -10.730 -2.424 -5.026 1.00 95.56 91 GLU A C 1
ATOM 691 O O . GLU A 1 91 ? -11.529 -2.243 -4.108 1.00 95.56 91 GLU A O 1
ATOM 696 N N . VAL A 1 92 ? -9.599 -1.719 -5.127 1.00 95.12 92 VAL A N 1
ATOM 697 C CA . VAL A 1 92 ? -9.192 -0.716 -4.123 1.00 95.12 92 VAL A CA 1
ATOM 698 C C . VAL A 1 92 ? -10.057 0.547 -4.138 1.00 95.12 92 VAL A C 1
ATOM 700 O O . VAL A 1 92 ? -10.065 1.294 -3.162 1.00 95.12 92 VAL A O 1
ATOM 703 N N . CYS A 1 93 ? -10.840 0.778 -5.191 1.00 96.06 93 CYS A N 1
ATOM 704 C CA . CYS A 1 93 ? -11.847 1.843 -5.241 1.00 96.06 93 CYS A CA 1
ATOM 705 C C . CYS A 1 93 ? -13.199 1.441 -4.641 1.00 96.06 93 CYS A C 1
ATOM 707 O O . CYS A 1 93 ? -14.082 2.289 -4.490 1.00 96.06 93 CYS A O 1
ATOM 709 N N . ARG A 1 94 ? -13.415 0.158 -4.326 1.00 94.81 94 ARG A N 1
ATOM 710 C CA . ARG A 1 94 ? -14.726 -0.292 -3.854 1.00 94.81 94 ARG A CA 1
ATOM 711 C C . ARG A 1 94 ? -15.056 0.275 -2.476 1.00 94.81 94 ARG A C 1
ATOM 713 O O . ARG A 1 94 ? -14.164 0.435 -1.639 1.00 94.81 94 ARG A O 1
ATOM 720 N N . PRO A 1 95 ? -16.354 0.500 -2.196 1.00 91.94 95 PRO A N 1
ATOM 721 C CA . PRO A 1 95 ? -16.821 0.728 -0.840 1.00 91.94 95 PRO A CA 1
ATOM 722 C C . PRO A 1 95 ? -16.316 -0.365 0.103 1.00 91.94 95 PRO A C 1
ATOM 724 O O . PRO A 1 95 ? -16.289 -1.543 -0.264 1.00 91.94 95 PRO A O 1
ATOM 727 N N . LEU A 1 96 ? -15.965 0.011 1.334 1.00 90.94 96 LEU A N 1
ATOM 728 C CA . LEU A 1 96 ? -15.579 -0.979 2.333 1.00 90.94 96 LEU A CA 1
ATOM 729 C C . LEU A 1 96 ? -16.737 -1.954 2.576 1.00 90.94 96 LEU A C 1
ATOM 731 O O . LEU A 1 96 ? -17.894 -1.529 2.678 1.00 90.94 96 LEU A O 1
ATOM 735 N N . PRO A 1 97 ? -16.448 -3.257 2.719 1.00 88.75 97 PRO A N 1
ATOM 736 C CA . PRO A 1 97 ? -17.455 -4.203 3.160 1.00 88.75 97 PRO A CA 1
ATOM 737 C C . PRO A 1 97 ? -17.875 -3.884 4.599 1.00 88.75 97 PRO A C 1
ATOM 739 O O . PRO A 1 97 ? -17.230 -3.109 5.308 1.00 88.75 97 PRO A O 1
ATOM 742 N N . ALA A 1 98 ? -18.934 -4.542 5.071 1.00 85.19 98 ALA A N 1
ATOM 743 C CA . ALA A 1 98 ? -19.296 -4.481 6.480 1.00 85.19 98 ALA A CA 1
ATOM 744 C C . ALA A 1 98 ? -18.104 -4.919 7.347 1.00 85.19 98 ALA A C 1
ATOM 746 O O . ALA A 1 98 ? -17.661 -6.070 7.290 1.00 85.19 98 ALA A O 1
ATOM 747 N N . LEU A 1 99 ? -17.581 -3.986 8.142 1.00 84.81 99 LEU A N 1
ATOM 748 C CA . LEU A 1 99 ? -16.409 -4.239 8.962 1.00 84.81 99 LEU A CA 1
ATOM 749 C C . LEU A 1 99 ? -16.809 -4.919 10.282 1.00 84.81 99 LEU A C 1
ATOM 751 O O . LEU A 1 99 ? -17.787 -4.530 10.928 1.00 84.81 99 LEU A O 1
ATOM 755 N N . PRO A 1 100 ? -16.074 -5.956 10.706 1.00 81.81 100 PRO A N 1
ATOM 756 C CA . PRO A 1 100 ? -16.391 -6.708 11.912 1.00 81.81 100 PRO A CA 1
ATOM 757 C C . PRO A 1 100 ? -16.100 -5.893 13.174 1.00 81.81 100 PRO A C 1
ATOM 759 O O . PRO A 1 100 ? -15.082 -5.222 13.260 1.00 81.81 100 PRO A O 1
ATOM 762 N N . LYS A 1 101 ? -16.936 -6.003 14.209 1.00 85.94 101 LYS A N 1
ATOM 763 C CA . LYS A 1 101 ? -16.737 -5.284 15.481 1.00 85.94 101 LYS A CA 1
ATOM 764 C C . LYS A 1 101 ? -15.574 -5.885 16.284 1.00 85.94 101 LYS A C 1
ATOM 766 O O . LYS A 1 101 ? -15.792 -6.781 17.093 1.00 85.94 101 LYS A O 1
ATOM 771 N N . ARG A 1 102 ? -14.355 -5.399 16.058 1.00 89.38 102 ARG A N 1
ATOM 772 C CA . ARG A 1 102 ? -13.124 -5.827 16.744 1.00 89.38 102 ARG A CA 1
ATOM 773 C C . ARG A 1 102 ? -12.189 -4.649 16.977 1.00 89.38 102 ARG A C 1
ATOM 775 O O . ARG A 1 102 ? -12.384 -3.594 16.377 1.00 89.38 102 ARG A O 1
ATOM 782 N N . ASP A 1 103 ? -11.191 -4.857 17.824 1.00 94.00 103 ASP A N 1
ATOM 783 C CA . ASP A 1 103 ? -10.108 -3.896 17.995 1.00 94.00 103 ASP A CA 1
ATOM 784 C C . ASP A 1 103 ? -9.224 -3.902 16.749 1.00 94.00 103 ASP A C 1
ATOM 786 O O . ASP A 1 103 ? -8.853 -4.963 16.226 1.00 94.00 103 ASP A O 1
ATOM 790 N N . VAL A 1 104 ? -8.924 -2.702 16.259 1.00 95.69 104 VAL A N 1
ATOM 791 C CA . VAL A 1 104 ? -8.149 -2.483 15.040 1.00 95.69 104 VAL A CA 1
ATOM 792 C C . VAL A 1 104 ? -7.045 -1.485 15.323 1.00 95.69 104 VAL A C 1
ATOM 794 O O . VAL A 1 104 ? -7.290 -0.411 15.869 1.00 95.69 104 VAL A O 1
ATOM 797 N N . LEU A 1 105 ? -5.835 -1.832 14.908 1.00 97.75 105 LEU A N 1
ATOM 798 C CA . LEU A 1 105 ? -4.714 -0.912 14.853 1.00 97.75 105 LEU A CA 1
ATOM 799 C C . LEU A 1 105 ? -4.493 -0.496 13.400 1.00 97.75 105 LEU A C 1
ATOM 801 O O . LEU A 1 105 ? -4.134 -1.321 12.567 1.00 97.75 105 LEU A O 1
ATOM 805 N N . LEU A 1 106 ? -4.682 0.782 13.104 1.00 97.75 106 LEU A N 1
ATOM 806 C CA . LEU A 1 106 ? -4.239 1.395 11.861 1.00 97.75 106 LEU A CA 1
ATOM 807 C C . LEU A 1 106 ? -2.830 1.952 12.067 1.00 97.75 106 LEU A C 1
ATOM 809 O O . LEU A 1 106 ? -2.650 2.901 12.828 1.00 97.75 106 LEU A O 1
ATOM 813 N N . VAL A 1 107 ? -1.850 1.367 11.389 1.00 98.25 107 VAL A N 1
ATOM 814 C CA . VAL A 1 107 ? -0.488 1.898 11.290 1.00 98.25 107 VAL A CA 1
ATOM 815 C C . VAL A 1 107 ? -0.370 2.553 9.925 1.00 98.25 107 VAL A C 1
ATOM 817 O O . VAL A 1 107 ? -0.692 1.924 8.924 1.00 98.25 107 VAL A O 1
ATOM 820 N N . GLN A 1 108 ? 0.039 3.811 9.879 1.00 97.44 108 GLN A N 1
ATOM 821 C CA . GLN A 1 108 ? 0.095 4.594 8.647 1.00 97.44 108 GLN A CA 1
ATOM 822 C C . GLN A 1 108 ? 1.415 5.354 8.548 1.00 97.44 108 GLN A C 1
ATOM 824 O O . GLN A 1 108 ? 2.078 5.598 9.561 1.00 97.44 108 GLN A O 1
ATOM 829 N N . ALA A 1 109 ? 1.776 5.718 7.323 1.00 95.81 109 ALA A N 1
ATOM 830 C CA . ALA A 1 109 ? 2.964 6.510 7.041 1.00 95.81 109 ALA A CA 1
ATOM 831 C C . ALA A 1 109 ? 2.763 7.960 7.503 1.00 95.81 109 ALA A C 1
ATOM 833 O O . ALA A 1 109 ? 1.684 8.342 7.989 1.00 95.81 109 ALA A O 1
ATOM 834 N N . ASP A 1 110 ? 3.795 8.785 7.328 1.00 92.38 110 ASP A N 1
ATOM 835 C CA . ASP A 1 110 ? 3.655 10.225 7.508 1.00 92.38 110 ASP A CA 1
ATOM 836 C C . ASP A 1 110 ? 2.537 10.797 6.616 1.00 92.38 110 ASP A C 1
ATOM 838 O O . ASP A 1 110 ? 2.273 10.275 5.531 1.00 92.38 110 ASP A O 1
ATOM 842 N N . PRO A 1 111 ? 1.862 11.892 7.023 1.00 90.50 111 PRO A N 1
ATOM 843 C CA . PRO A 1 111 ? 0.724 12.439 6.281 1.00 90.50 111 PRO A CA 1
ATOM 844 C C . PRO A 1 111 ? 0.993 12.789 4.812 1.00 90.50 111 PRO A C 1
ATOM 846 O O . PRO A 1 111 ? 0.043 12.835 4.038 1.00 90.50 111 PRO A O 1
ATOM 849 N N . ALA A 1 112 ? 2.248 13.063 4.447 1.00 90.50 112 ALA A N 1
ATOM 850 C CA . ALA A 1 112 ? 2.651 13.354 3.072 1.00 90.50 112 ALA A CA 1
ATOM 851 C C . ALA A 1 112 ? 2.846 12.092 2.211 1.00 90.50 112 ALA A C 1
ATOM 853 O O . ALA A 1 112 ? 2.791 12.188 0.992 1.00 90.50 112 ALA A O 1
ATOM 854 N N . GLU A 1 113 ? 3.044 10.932 2.841 1.00 91.69 113 GLU A N 1
ATOM 855 C CA . GLU A 1 113 ? 3.437 9.676 2.187 1.00 91.69 113 GLU A CA 1
ATOM 856 C C . GLU A 1 113 ? 2.367 8.573 2.318 1.00 91.69 113 GLU A C 1
ATOM 858 O O . GLU A 1 113 ? 2.443 7.535 1.663 1.00 91.69 113 GLU A O 1
ATOM 863 N N . THR A 1 114 ? 1.377 8.767 3.195 1.00 94.31 114 THR A N 1
ATOM 864 C CA . THR A 1 114 ? 0.309 7.794 3.465 1.00 94.31 114 THR A CA 1
ATOM 865 C C . THR A 1 114 ? -0.718 7.727 2.343 1.00 94.31 114 THR A C 1
ATOM 867 O O . THR A 1 114 ? -1.192 8.742 1.833 1.00 94.31 114 THR A O 1
ATOM 870 N N . THR A 1 115 ? -1.165 6.512 2.041 1.00 93.50 115 THR A N 1
ATOM 871 C CA . THR A 1 115 ? -2.320 6.266 1.162 1.00 93.50 115 THR A CA 1
ATOM 872 C C . THR A 1 115 ? -3.6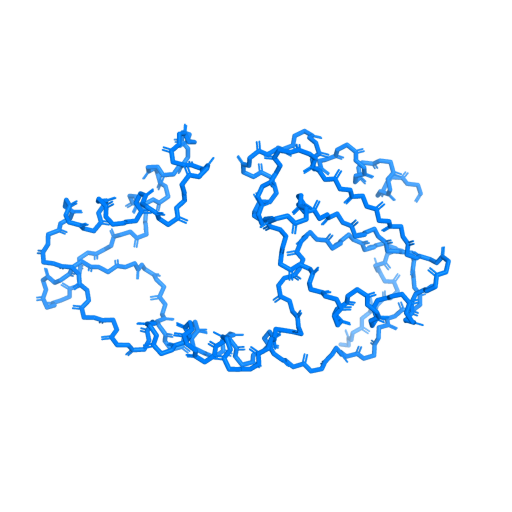55 6.265 1.912 1.00 93.50 115 THR A C 1
ATOM 874 O O . THR A 1 115 ? -4.722 6.197 1.296 1.00 93.50 115 THR A O 1
ATOM 877 N N . VAL A 1 116 ? -3.630 6.395 3.246 1.00 96.69 116 VAL A N 1
ATOM 878 C CA . VAL A 1 116 ? -4.834 6.476 4.080 1.00 96.69 116 VAL A CA 1
ATOM 879 C C . VAL A 1 116 ? -5.476 7.852 3.934 1.00 96.69 116 VAL A C 1
ATOM 881 O O . VAL A 1 116 ? -5.271 8.777 4.735 1.00 96.69 116 VAL A O 1
ATOM 884 N N . ASN A 1 117 ? -6.311 7.959 2.907 1.00 94.75 117 ASN A N 1
ATOM 885 C CA . ASN A 1 117 ? -7.019 9.179 2.567 1.00 94.75 117 ASN A CA 1
ATOM 886 C C . ASN A 1 117 ? -8.111 9.548 3.608 1.00 94.75 117 ASN A C 1
ATOM 888 O O . ASN A 1 117 ? -8.484 8.739 4.472 1.00 94.75 117 ASN A O 1
ATOM 892 N N . PRO A 1 118 ? -8.650 10.784 3.559 1.00 95.19 118 PRO A N 1
ATOM 893 C CA . PRO A 1 118 ? -9.679 11.232 4.498 1.00 95.19 118 PRO A CA 1
ATOM 894 C C . PRO A 1 118 ? -10.968 10.397 4.474 1.00 95.19 118 PRO A C 1
ATOM 896 O O . PRO A 1 118 ? -11.580 10.204 5.526 1.00 95.19 118 PRO A O 1
ATOM 899 N N . ALA A 1 119 ? -11.372 9.884 3.307 1.00 94.56 119 ALA A N 1
ATOM 900 C CA . ALA A 1 119 ? -12.582 9.075 3.169 1.00 94.56 119 ALA A CA 1
ATOM 901 C C . ALA A 1 119 ? -12.437 7.735 3.902 1.00 94.56 119 ALA A C 1
ATOM 903 O O . ALA A 1 119 ? -13.301 7.372 4.704 1.00 94.56 119 ALA A O 1
ATOM 904 N N . LEU A 1 120 ? -11.308 7.048 3.713 1.00 96.19 120 LEU A N 1
ATOM 905 C CA . LEU A 1 120 ? -10.979 5.823 4.430 1.00 96.19 120 LEU A CA 1
ATOM 906 C C . LEU A 1 120 ? -10.902 6.060 5.933 1.00 96.19 120 LEU A C 1
ATOM 908 O O . LEU A 1 120 ? -11.513 5.329 6.709 1.00 96.19 120 LEU A O 1
ATOM 912 N N . ARG A 1 121 ? -10.208 7.118 6.353 1.00 95.56 121 ARG A N 1
ATOM 913 C CA . ARG A 1 121 ? -10.102 7.484 7.768 1.00 95.56 121 ARG A CA 1
ATOM 914 C C . ARG A 1 121 ? -11.474 7.675 8.411 1.00 95.56 121 ARG A C 1
ATOM 916 O O . ARG A 1 121 ? -11.737 7.077 9.451 1.00 95.56 121 ARG A O 1
ATOM 923 N N . SER A 1 122 ? -12.358 8.435 7.763 1.00 95.50 122 SER A N 1
ATOM 924 C CA . SER A 1 122 ? -13.718 8.659 8.254 1.00 95.50 122 SER A CA 1
ATOM 925 C C . SER A 1 122 ? -14.523 7.359 8.321 1.00 95.50 122 SER A C 1
ATOM 927 O O . SER A 1 122 ? -15.180 7.095 9.326 1.00 95.50 122 SER A O 1
ATOM 929 N N . ALA A 1 123 ? -14.431 6.506 7.297 1.00 94.94 123 ALA A N 1
ATOM 930 C CA . ALA A 1 123 ? -15.130 5.225 7.273 1.00 94.94 123 ALA A CA 1
ATOM 931 C C . ALA A 1 123 ? -14.664 4.282 8.399 1.00 94.94 123 ALA A C 1
ATOM 933 O O . ALA A 1 123 ? -15.491 3.651 9.059 1.00 94.94 123 ALA A O 1
ATOM 934 N N . LEU A 1 124 ? -13.354 4.216 8.667 1.00 95.56 124 LEU A N 1
ATOM 935 C CA . LEU A 1 124 ? -12.800 3.422 9.769 1.00 95.56 124 LEU A CA 1
ATOM 936 C C . LEU A 1 124 ? -13.227 3.982 11.134 1.00 95.56 124 LEU A C 1
ATOM 938 O O . LEU A 1 124 ? -13.620 3.216 12.014 1.00 95.56 124 LEU A O 1
ATOM 942 N N . GLU A 1 125 ? -13.195 5.304 11.313 1.00 95.50 125 GLU A N 1
ATOM 943 C CA . GLU A 1 125 ? -13.633 5.965 12.549 1.00 95.50 125 GLU A CA 1
ATOM 944 C C . GLU A 1 125 ? -15.122 5.714 12.827 1.00 95.50 125 GLU A C 1
ATOM 946 O O . GLU A 1 125 ? -15.487 5.371 13.952 1.00 95.50 125 GLU A O 1
ATOM 951 N N . GLN A 1 126 ? -15.977 5.786 11.803 1.00 94.69 126 GLN A N 1
ATOM 952 C CA . GLN A 1 126 ? -17.402 5.462 11.919 1.00 94.69 126 GLN A CA 1
ATOM 953 C C . GLN A 1 126 ? -17.642 3.982 12.244 1.00 94.69 126 GLN A C 1
ATOM 955 O O . GLN A 1 126 ? -18.506 3.658 13.060 1.00 94.69 126 GLN A O 1
ATOM 960 N N . ALA A 1 127 ? -16.889 3.074 11.618 1.00 93.50 127 ALA A N 1
ATOM 961 C CA . ALA A 1 127 ? -17.089 1.638 11.781 1.00 93.50 127 ALA A CA 1
ATOM 962 C C . ALA A 1 127 ? -16.613 1.112 13.144 1.00 93.50 127 ALA A C 1
ATOM 964 O O . ALA A 1 127 ? -17.259 0.247 13.744 1.00 93.50 127 ALA A O 1
ATOM 965 N N . PHE A 1 128 ? -15.480 1.615 13.635 1.00 94.31 128 PHE A N 1
ATOM 966 C CA . PHE A 1 128 ? -14.805 1.063 14.809 1.00 94.31 128 PHE A CA 1
ATOM 967 C C . PHE A 1 128 ? -14.902 1.957 16.049 1.00 94.31 128 PHE A C 1
ATOM 969 O O . PHE A 1 128 ? -14.855 1.438 17.169 1.00 94.31 128 PHE A O 1
ATOM 976 N N . GLY A 1 129 ? -15.073 3.273 15.890 1.00 94.62 129 GLY A N 1
ATOM 977 C CA . GLY A 1 129 ? -15.145 4.224 16.999 1.00 94.62 129 GLY A CA 1
ATOM 978 C C . GLY A 1 129 ? -13.962 4.072 17.957 1.00 94.62 129 GLY A C 1
ATOM 979 O O . GLY A 1 129 ? -12.806 4.062 17.543 1.00 94.62 129 GLY A O 1
ATOM 980 N N . SER A 1 130 ? -14.250 3.868 19.245 1.00 95.56 130 SER A N 1
ATOM 981 C CA . SER A 1 130 ? -13.227 3.690 20.286 1.00 95.56 130 SER A CA 1
ATOM 982 C C . SER A 1 130 ? -12.374 2.422 20.144 1.00 95.56 130 SER A C 1
ATOM 984 O O . SER A 1 130 ? -11.410 2.266 20.888 1.00 95.56 130 SER A O 1
ATOM 986 N N . ARG A 1 131 ? -12.727 1.499 19.237 1.00 95.00 131 ARG A N 1
ATOM 987 C CA . ARG A 1 131 ? -11.938 0.291 18.939 1.00 95.00 131 ARG A CA 1
ATOM 988 C C . ARG A 1 131 ? -10.836 0.526 17.905 1.00 95.00 131 ARG A C 1
ATOM 990 O O . ARG A 1 131 ? -10.019 -0.365 17.683 1.00 95.00 131 ARG A O 1
ATOM 997 N N . LEU A 1 132 ? -10.822 1.692 17.256 1.00 97.00 132 LEU A N 1
ATOM 998 C CA . LEU A 1 132 ? -9.764 2.078 16.332 1.00 97.00 132 LEU A CA 1
ATOM 999 C C . LEU A 1 132 ? -8.636 2.770 17.093 1.00 97.00 132 LEU A C 1
ATOM 1001 O O . LEU A 1 132 ? -8.801 3.876 17.604 1.00 97.00 132 LEU A O 1
ATOM 1005 N N . ARG A 1 133 ? -7.464 2.143 17.103 1.00 97.31 133 ARG A N 1
ATOM 1006 C CA . ARG A 1 133 ? -6.204 2.789 17.467 1.00 97.31 133 ARG A CA 1
ATOM 1007 C C . ARG A 1 133 ? -5.469 3.196 16.198 1.00 97.31 133 ARG A C 1
ATOM 1009 O O . ARG A 1 133 ? -5.482 2.460 15.216 1.00 97.31 133 ARG A O 1
ATOM 1016 N N . ARG A 1 134 ? -4.817 4.355 16.225 1.00 97.38 134 ARG A N 1
ATOM 1017 C CA . ARG A 1 134 ? -4.071 4.900 15.089 1.00 97.38 134 A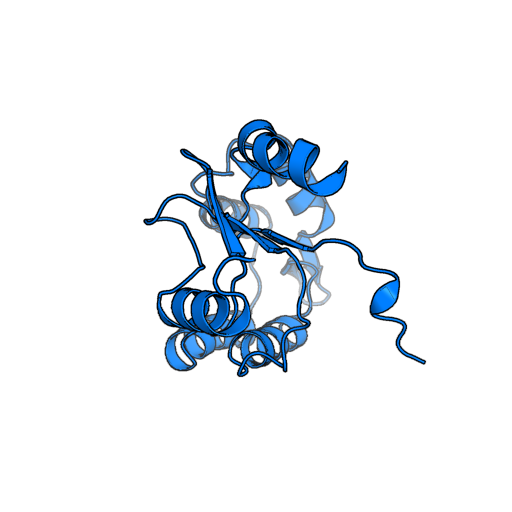RG A CA 1
ATOM 1018 C C . ARG A 1 134 ? -2.646 5.209 15.512 1.00 97.38 134 ARG A C 1
ATOM 1020 O O . ARG A 1 134 ? -2.448 5.781 16.578 1.00 97.38 134 ARG A O 1
ATOM 1027 N N . GLU A 1 135 ? -1.689 4.841 14.677 1.00 98.06 135 GLU A N 1
ATOM 1028 C CA . GLU A 1 135 ? -0.263 5.070 14.893 1.00 98.06 135 GLU A CA 1
ATOM 1029 C C . GLU A 1 135 ? 0.361 5.563 13.590 1.00 98.06 135 GLU A C 1
ATOM 1031 O O . GLU A 1 135 ? 0.092 5.015 12.521 1.00 98.06 135 GLU A O 1
ATOM 1036 N N . VAL A 1 136 ? 1.174 6.611 13.685 1.00 97.62 136 VAL A N 1
ATOM 1037 C CA . VAL A 1 136 ? 1.943 7.153 12.561 1.00 97.62 136 VAL A CA 1
ATOM 1038 C C . VAL A 1 136 ? 3.391 6.721 12.734 1.00 97.62 136 VAL A C 1
ATOM 1040 O O . VAL A 1 136 ? 3.960 6.898 13.814 1.00 97.62 136 VAL A O 1
ATOM 1043 N N . VAL A 1 137 ? 3.983 6.160 11.684 1.00 96.38 137 VAL A N 1
ATOM 1044 C CA . VAL A 1 137 ? 5.400 5.795 11.662 1.00 96.38 137 VAL A CA 1
ATOM 1045 C C . VAL A 1 137 ? 6.172 6.923 10.988 1.00 96.38 137 VAL A C 1
ATOM 1047 O O . VAL A 1 137 ? 6.140 7.060 9.770 1.00 96.38 137 VAL A O 1
ATOM 1050 N N . ALA A 1 138 ? 6.835 7.747 11.798 1.00 93.25 138 ALA A N 1
ATOM 1051 C CA . ALA A 1 138 ? 7.646 8.855 11.302 1.00 93.25 138 ALA A CA 1
ATOM 1052 C C . ALA A 1 138 ? 8.816 8.341 10.449 1.00 93.25 138 ALA A C 1
ATOM 1054 O O . ALA A 1 138 ? 9.491 7.396 10.853 1.00 93.25 138 ALA A O 1
ATOM 1055 N N . GLY A 1 139 ? 9.055 8.978 9.305 1.00 89.25 139 GLY A N 1
ATOM 1056 C CA . GLY A 1 139 ? 10.057 8.584 8.313 1.00 89.25 139 GLY A CA 1
ATOM 1057 C C . GLY A 1 139 ? 9.608 7.457 7.380 1.00 89.25 139 GLY A C 1
ATOM 1058 O O . GLY A 1 139 ? 10.342 7.114 6.455 1.00 89.25 139 GLY A O 1
ATOM 1059 N N . ALA A 1 140 ? 8.422 6.878 7.594 1.00 90.56 140 ALA A N 1
ATOM 1060 C CA . ALA A 1 140 ? 7.928 5.801 6.752 1.00 90.56 140 ALA A CA 1
ATOM 1061 C C . ALA A 1 140 ? 7.253 6.318 5.478 1.00 90.56 140 ALA A C 1
ATOM 1063 O O . ALA A 1 140 ? 6.561 7.336 5.500 1.00 90.56 140 ALA A O 1
ATOM 1064 N N . THR A 1 141 ? 7.382 5.547 4.400 1.00 90.06 141 THR A N 1
ATOM 1065 C CA . THR A 1 141 ? 6.560 5.675 3.187 1.00 90.06 141 THR A CA 1
ATOM 1066 C C . THR A 1 141 ? 5.418 4.661 3.182 1.00 90.06 141 THR A C 1
ATOM 1068 O O . THR A 1 141 ? 5.306 3.857 4.108 1.00 90.06 141 THR A O 1
ATOM 1071 N N . HIS A 1 142 ? 4.563 4.688 2.153 1.00 89.88 142 HIS A N 1
ATOM 1072 C CA . HIS A 1 142 ? 3.419 3.781 2.001 1.00 89.88 142 HIS A CA 1
ATOM 1073 C C . HIS A 1 142 ? 3.743 2.316 2.346 1.00 89.88 142 HIS A C 1
ATOM 1075 O O . HIS A 1 142 ? 3.025 1.687 3.127 1.00 89.88 142 HIS A O 1
ATOM 1081 N N . VAL A 1 143 ? 4.863 1.776 1.850 1.00 89.12 143 VAL A N 1
ATOM 1082 C CA . VAL A 1 143 ? 5.318 0.431 2.222 1.00 89.12 143 VAL A CA 1
ATOM 1083 C C . VAL A 1 143 ? 6.121 0.497 3.526 1.00 89.12 143 VAL A C 1
ATOM 1085 O O . VAL A 1 143 ? 7.337 0.321 3.558 1.00 89.12 143 VAL A O 1
ATOM 1088 N N . LEU A 1 144 ? 5.408 0.741 4.631 1.00 91.56 144 LEU A N 1
ATOM 1089 C CA . LEU A 1 144 ? 5.956 1.137 5.939 1.00 91.56 144 LEU A CA 1
ATOM 1090 C C . LEU A 1 144 ? 7.211 0.373 6.374 1.00 91.56 144 LEU A C 1
ATOM 1092 O O . LEU A 1 144 ? 8.194 0.961 6.824 1.00 91.56 144 LEU A O 1
ATOM 1096 N N . PHE A 1 145 ? 7.174 -0.954 6.249 1.00 88.12 145 PHE A N 1
ATOM 1097 C CA . PHE A 1 145 ? 8.227 -1.834 6.745 1.00 88.12 145 PHE A CA 1
ATOM 1098 C C . PHE A 1 145 ? 9.511 -1.786 5.910 1.00 88.12 145 PHE A C 1
ATOM 1100 O O . PHE A 1 145 ? 10.540 -2.248 6.400 1.00 88.12 145 PHE A O 1
ATOM 1107 N N . ARG A 1 146 ? 9.473 -1.253 4.682 1.00 84.75 146 ARG A N 1
ATOM 1108 C CA . ARG A 1 146 ? 10.668 -1.107 3.838 1.00 84.75 146 ARG A CA 1
ATOM 1109 C C . ARG A 1 146 ? 11.513 0.083 4.248 1.00 84.75 146 ARG A C 1
ATOM 1111 O O . ARG A 1 146 ? 12.732 0.010 4.187 1.00 84.75 146 ARG A O 1
ATOM 1118 N N . THR A 1 147 ? 10.880 1.151 4.716 1.00 86.88 147 THR A N 1
ATOM 1119 C CA . THR A 1 147 ? 11.583 2.350 5.186 1.00 86.88 147 THR A CA 1
ATOM 1120 C C . THR A 1 147 ? 11.782 2.357 6.698 1.00 86.88 147 THR A C 1
ATOM 1122 O O . THR A 1 147 ? 12.814 2.811 7.169 1.00 86.88 147 THR A O 1
ATOM 1125 N N . GLU A 1 148 ? 10.836 1.806 7.467 1.00 91.00 148 GLU A N 1
ATOM 1126 C CA . GLU A 1 148 ? 10.822 1.874 8.933 1.00 91.00 148 GLU A CA 1
ATOM 1127 C C . GLU A 1 148 ? 10.300 0.569 9.558 1.00 91.00 148 GLU A C 1
ATOM 1129 O O . GLU A 1 148 ? 9.234 0.513 10.184 1.00 91.00 148 GLU A O 1
ATOM 1134 N N . LEU A 1 149 ? 11.056 -0.523 9.402 1.00 91.94 149 LEU A N 1
ATOM 1135 C CA . LEU A 1 149 ? 10.684 -1.848 9.921 1.00 91.94 149 LEU A CA 1
ATOM 1136 C C . LEU A 1 149 ? 10.426 -1.842 11.436 1.00 91.94 149 LEU A C 1
ATOM 1138 O O . LEU A 1 149 ? 9.393 -2.330 11.904 1.00 91.94 149 LEU A O 1
ATOM 1142 N N . GLU A 1 150 ? 11.359 -1.291 12.217 1.00 93.81 150 GLU A N 1
ATOM 1143 C CA . GLU A 1 150 ? 11.226 -1.243 13.675 1.00 93.81 150 GLU A CA 1
ATOM 1144 C C . GLU A 1 150 ? 10.103 -0.305 14.118 1.00 93.81 150 GLU A C 1
ATOM 1146 O O . GLU A 1 150 ? 9.324 -0.660 15.009 1.00 93.81 150 GLU A O 1
ATOM 1151 N N . GLY A 1 151 ? 9.991 0.864 13.479 1.00 94.56 151 GLY A N 1
ATOM 1152 C CA . GLY A 1 151 ? 8.909 1.813 13.716 1.00 94.56 151 GLY A CA 1
ATOM 1153 C C . GLY A 1 151 ? 7.535 1.191 13.464 1.00 94.56 151 GLY A C 1
ATOM 1154 O O . GLY A 1 151 ? 6.640 1.332 14.296 1.00 94.56 151 GLY A O 1
ATOM 1155 N N . THR A 1 152 ? 7.404 0.411 12.388 1.00 95.56 152 THR A N 1
ATOM 1156 C CA . THR A 1 152 ? 6.183 -0.327 12.030 1.00 95.56 152 THR A CA 1
ATOM 1157 C C . THR A 1 152 ? 5.866 -1.434 13.036 1.00 95.56 152 THR A C 1
ATOM 1159 O O . THR A 1 152 ? 4.733 -1.555 13.502 1.00 95.56 152 THR A O 1
ATOM 1162 N N . ALA A 1 153 ? 6.861 -2.235 13.432 1.00 96.50 153 ALA A N 1
ATOM 1163 C CA . ALA A 1 153 ? 6.653 -3.368 14.334 1.00 96.50 153 ALA A CA 1
ATOM 1164 C C . ALA A 1 153 ? 6.351 -2.949 15.785 1.00 96.50 153 ALA A C 1
ATOM 1166 O O . ALA A 1 153 ? 5.651 -3.668 16.508 1.00 96.50 153 ALA A O 1
ATOM 1167 N N . ARG A 1 154 ? 6.879 -1.803 16.234 1.00 96.56 154 ARG A N 1
ATOM 1168 C CA . ARG A 1 154 ? 6.762 -1.304 17.613 1.00 96.56 154 ARG A CA 1
ATOM 1169 C C . ARG A 1 154 ? 5.316 -1.213 18.124 1.00 96.56 154 ARG A C 1
ATOM 1171 O O . ARG A 1 154 ? 5.069 -1.767 19.195 1.00 96.56 154 ARG A O 1
ATOM 1178 N N . PRO A 1 155 ? 4.353 -0.580 17.425 1.00 96.19 155 PRO A N 1
ATOM 1179 C CA . PRO A 1 155 ? 2.959 -0.559 17.869 1.00 96.19 155 PRO A CA 1
ATOM 1180 C C . PRO A 1 155 ? 2.246 -1.906 17.680 1.00 96.19 155 PRO A C 1
ATOM 1182 O O . PRO A 1 155 ? 1.345 -2.237 18.452 1.00 96.19 155 PRO A O 1
ATOM 1185 N N . MET A 1 156 ? 2.660 -2.708 16.691 1.00 96.56 156 MET A N 1
ATOM 1186 C CA . MET A 1 156 ? 2.024 -3.989 16.368 1.00 96.56 156 MET A CA 1
ATOM 1187 C C . MET A 1 156 ? 2.260 -5.051 17.437 1.00 96.56 156 MET A C 1
ATOM 1189 O O . MET A 1 156 ? 1.327 -5.762 17.799 1.00 96.56 156 MET A O 1
ATOM 1193 N N . ARG A 1 157 ? 3.491 -5.166 17.951 1.00 95.81 157 ARG A N 1
ATOM 1194 C CA . ARG A 1 157 ? 3.868 -6.195 18.935 1.00 95.81 157 ARG A CA 1
ATOM 1195 C C . ARG A 1 157 ? 2.940 -6.213 20.158 1.00 95.81 157 ARG A C 1
ATOM 1197 O O . ARG A 1 157 ? 2.269 -7.223 20.339 1.00 95.81 157 ARG A O 1
ATOM 1204 N N . PRO A 1 158 ? 2.818 -5.132 20.955 1.00 95.06 158 PRO A N 1
ATOM 1205 C CA . PRO A 1 158 ? 1.926 -5.129 22.111 1.00 95.06 158 PRO A CA 1
ATOM 1206 C C . PRO A 1 158 ? 0.453 -5.203 21.706 1.00 95.06 158 PRO A C 1
ATOM 1208 O O . PRO A 1 158 ? -0.364 -5.680 22.482 1.00 95.06 158 PRO A O 1
ATOM 1211 N N . PHE A 1 159 ? 0.084 -4.745 20.507 1.00 95.81 159 PHE A N 1
ATOM 1212 C CA . PHE A 1 159 ? -1.290 -4.875 20.043 1.00 95.81 159 PHE A CA 1
ATOM 1213 C C . PHE A 1 159 ? -1.656 -6.333 19.760 1.00 95.81 159 PHE A C 1
ATOM 1215 O O . PHE A 1 159 ? -2.757 -6.731 20.103 1.00 95.81 159 PHE A O 1
ATOM 1222 N N . LEU A 1 160 ? -0.765 -7.132 19.174 1.00 93.25 160 LEU A N 1
ATOM 1223 C CA . LEU A 1 160 ? -1.049 -8.509 18.762 1.00 93.25 160 LEU A CA 1
ATOM 1224 C C . LEU A 1 160 ? -0.881 -9.551 19.879 1.00 93.25 160 LEU A C 1
ATOM 1226 O O . LEU A 1 160 ? -1.405 -10.652 19.742 1.00 93.25 160 LEU A O 1
ATOM 1230 N N . THR A 1 161 ? -0.167 -9.235 20.963 1.00 87.38 161 THR A N 1
ATOM 1231 C CA . THR A 1 161 ? 0.167 -10.199 22.032 1.00 87.38 161 THR A CA 1
ATOM 1232 C C . THR A 1 161 ? -0.700 -10.102 23.291 1.00 87.38 161 THR A C 1
ATOM 1234 O O . THR A 1 161 ? -0.369 -10.741 24.287 1.00 87.38 161 THR A O 1
ATOM 1237 N N . VAL A 1 162 ? -1.756 -9.282 23.288 1.00 68.12 162 VAL A N 1
ATOM 1238 C CA . VAL A 1 162 ? -2.666 -9.106 24.440 1.00 68.12 162 VAL A CA 1
ATOM 1239 C C . VAL A 1 162 ? -3.901 -9.985 24.311 1.00 68.12 162 VAL A C 1
ATOM 1241 O O . VAL A 1 162 ? -4.475 -10.053 23.197 1.00 68.12 162 VAL A O 1
#